Protein AF-A0A970QQW3-F1 (afdb_monomer)

Foldseek 3Di:
DLVVLCVVCVVLLVVLVVVCVVPVDPVSNVSNVVSVVVSVVVVVVQPADKDFQFQPVQLVVLLVVLCVVVVFDWDDDPFKIATVVVGWIWGWDAPNQRNMIGIHTPDDVNVVVSVVSVVVSVVDDTDGRCNNVVVVVVVVVVVVVVVVVVD

Mean predicted aligned error: 5.96 Å

Radius of gyration: 20.97 Å; Cα contacts (8 Å, |Δi|>4): 164; chains: 1; bounding box: 51×30×53 Å

Secondary structure (DSSP, 8-state):
-HHHHHHHHHHHHHHHHHHHHHS--HHHHHHHHHHHHHHHHHHHHT-SEEEESB-HHHHHHHHHHHHHHTT--EEEETTEEEETTTTEEEEEEEETTTTEEEEEESSSHHHHHHHHHHHHHHTS---B--HHHHHHHHHHHHHHHHHHHT-

Solvent-accessible surface area (backbone atoms only — not comparable to full-atom values): 8227 Å² total; per-residue (Å²): 107,61,66,55,54,47,63,71,45,44,63,60,37,50,54,25,49,52,47,24,72,78,50,84,45,67,74,34,50,50,54,29,51,48,54,53,50,48,52,54,50,48,48,63,71,61,57,58,51,74,47,74,36,33,29,49,69,54,44,51,54,50,52,52,51,49,41,54,75,71,66,47,51,69,48,82,54,100,44,33,42,35,34,64,65,71,78,36,46,33,40,44,47,75,42,51,76,64,3,36,39,38,43,29,57,77,53,74,75,31,46,58,58,48,50,50,56,52,55,57,53,67,75,49,94,66,53,69,34,61,60,38,62,52,55,50,50,54,52,50,52,51,53,50,51,52,56,58,73,73,109

Sequence (151 aa):
MTILFALCFLPQIITSVILFIEDPDFSHILLSLLFIGMIVWFTFMMKGYIIYGVDGKDFQSKLIETLQNNKYEFEESLSSIKIKNPEVEFSISMQSWIGTVQIRPKGMADKEILKEIMHDLKNQEIKTNILYPIVSLIGGIIIMISTISMF

Nearest PDB structures (foldseek):
  2jpi-assembly1_A  TM=4.958E-01  e=3.484E+00  Pseudomonas aeruginosa

pLDDT: mean 90.52, std 4.79, range [58.78, 96.31]

Structure (mmCIF, N/CA/C/O backbone):
data_AF-A0A970QQW3-F1
#
_entry.id   AF-A0A970QQW3-F1
#
loop_
_atom_site.group_PDB
_atom_site.id
_atom_site.type_symbol
_atom_site.label_atom_id
_atom_site.label_alt_id
_atom_site.label_comp_id
_atom_site.label_asym_id
_atom_site.label_entity_id
_atom_site.label_seq_id
_atom_site.pdbx_PDB_ins_code
_atom_site.Cartn_x
_atom_site.Cartn_y
_atom_site.Cartn_z
_atom_site.occupancy
_atom_site.B_iso_or_equiv
_atom_site.auth_seq_id
_atom_site.auth_comp_id
_atom_site.auth_asym_id
_atom_site.auth_atom_id
_atom_site.pdbx_PDB_model_num
ATOM 1 N N . MET A 1 1 ? -2.421 3.722 -9.194 1.00 76.56 1 MET A N 1
ATOM 2 C CA . MET A 1 1 ? -1.038 3.200 -9.112 1.00 76.56 1 MET A CA 1
ATOM 3 C C . MET A 1 1 ? -0.621 2.375 -10.322 1.00 76.56 1 MET A C 1
ATOM 5 O O . MET A 1 1 ? 0.443 2.660 -10.843 1.00 76.56 1 MET A O 1
ATOM 9 N N . THR A 1 2 ? -1.433 1.448 -10.848 1.00 83.19 2 THR A N 1
ATOM 10 C CA . THR A 1 2 ? -1.083 0.706 -12.083 1.00 83.19 2 THR A CA 1
ATOM 11 C C . THR A 1 2 ? -0.700 1.611 -13.259 1.00 83.19 2 THR A C 1
ATOM 13 O O . THR A 1 2 ? 0.300 1.352 -13.913 1.00 83.19 2 THR A O 1
ATOM 16 N N . ILE A 1 3 ? -1.438 2.705 -13.483 1.00 87.00 3 ILE A N 1
ATOM 17 C CA . ILE A 1 3 ? -1.127 3.679 -14.546 1.00 87.00 3 ILE A CA 1
ATOM 18 C C . ILE A 1 3 ? 0.265 4.298 -14.352 1.00 87.00 3 ILE A C 1
ATOM 20 O O . ILE A 1 3 ? 1.008 4.433 -15.314 1.00 87.00 3 ILE A O 1
ATOM 24 N N . LEU A 1 4 ? 0.643 4.627 -13.113 1.00 87.25 4 LEU A N 1
ATOM 25 C CA . LEU A 1 4 ? 1.958 5.193 -12.811 1.00 87.25 4 LEU A CA 1
ATOM 26 C C . LEU A 1 4 ? 3.074 4.190 -13.129 1.00 87.25 4 LEU A C 1
ATOM 28 O O . LEU A 1 4 ? 4.017 4.539 -13.825 1.00 87.25 4 LEU A O 1
ATOM 32 N N . PHE A 1 5 ? 2.939 2.935 -12.687 1.00 86.12 5 PHE A N 1
ATOM 33 C CA . PHE A 1 5 ? 3.912 1.887 -13.015 1.00 86.12 5 PHE A CA 1
ATOM 34 C C . PHE A 1 5 ? 4.008 1.636 -14.519 1.00 86.12 5 PHE A C 1
ATOM 36 O O . PHE A 1 5 ? 5.109 1.487 -15.042 1.00 86.12 5 PHE A O 1
ATOM 43 N N . ALA A 1 6 ? 2.870 1.637 -15.218 1.00 87.94 6 ALA A N 1
ATOM 44 C CA . ALA A 1 6 ? 2.852 1.523 -16.668 1.00 87.94 6 ALA A CA 1
ATOM 45 C C . ALA A 1 6 ? 3.631 2.675 -17.314 1.00 87.94 6 ALA A C 1
ATOM 47 O O . ALA A 1 6 ? 4.487 2.408 -18.143 1.00 87.94 6 ALA A O 1
ATOM 48 N N . LEU A 1 7 ? 3.417 3.924 -16.884 1.00 91.31 7 LEU A N 1
ATOM 49 C CA . LEU A 1 7 ? 4.162 5.086 -17.382 1.00 91.31 7 LEU A CA 1
ATOM 50 C C . LEU A 1 7 ? 5.666 5.005 -17.084 1.00 91.31 7 LEU A C 1
ATOM 52 O O . LEU A 1 7 ? 6.463 5.372 -17.940 1.00 91.31 7 LEU A O 1
ATOM 56 N N . CYS A 1 8 ? 6.064 4.502 -15.913 1.00 88.56 8 CYS A N 1
ATOM 57 C CA . CYS A 1 8 ? 7.477 4.337 -15.564 1.00 88.56 8 CYS A CA 1
ATOM 58 C C . CYS A 1 8 ? 8.179 3.270 -16.415 1.00 88.56 8 CYS A C 1
ATOM 60 O O . CYS A 1 8 ? 9.345 3.438 -16.760 1.00 88.56 8 CYS A O 1
ATOM 62 N N . PHE A 1 9 ? 7.496 2.172 -16.746 1.00 90.38 9 PHE A N 1
ATOM 63 C CA . PHE A 1 9 ? 8.095 1.060 -17.493 1.00 90.38 9 PHE A CA 1
ATOM 64 C C . PHE A 1 9 ? 7.876 1.140 -19.007 1.00 90.38 9 PHE A C 1
ATOM 66 O O . PHE A 1 9 ? 8.580 0.461 -19.753 1.00 90.38 9 PHE A O 1
ATOM 73 N N . LEU A 1 10 ? 6.957 1.990 -19.479 1.00 91.94 10 LEU A N 1
ATOM 74 C CA . LEU A 1 10 ? 6.665 2.169 -20.902 1.00 91.94 10 LEU A CA 1
ATOM 75 C C . LEU A 1 10 ? 7.915 2.492 -21.738 1.00 91.94 10 LEU A C 1
ATOM 77 O O . LEU A 1 10 ? 8.093 1.829 -22.758 1.00 91.94 10 LEU A O 1
ATOM 81 N N . PRO A 1 11 ? 8.798 3.439 -21.344 1.00 91.75 11 PRO A N 1
ATOM 82 C CA . PRO A 1 11 ? 9.977 3.763 -22.145 1.00 91.75 11 PRO A CA 1
ATOM 83 C C . PRO A 1 11 ? 10.877 2.544 -22.335 1.00 91.75 11 PRO A C 1
ATOM 85 O O . PRO A 1 11 ? 11.326 2.278 -23.441 1.00 91.75 11 PRO A O 1
ATOM 88 N N . GLN A 1 12 ? 11.064 1.753 -21.278 1.00 90.25 12 GLN A N 1
ATOM 89 C CA . GLN A 1 12 ? 11.901 0.560 -21.321 1.00 90.25 12 GLN A CA 1
ATOM 90 C C . GLN A 1 12 ? 11.303 -0.523 -22.226 1.00 90.25 12 GLN A C 1
ATOM 92 O O . GLN A 1 12 ? 12.025 -1.134 -23.009 1.00 90.25 12 GLN A O 1
ATOM 97 N N . ILE A 1 13 ? 9.982 -0.723 -22.165 1.00 93.56 13 ILE A N 1
ATOM 98 C CA . ILE A 1 13 ? 9.264 -1.655 -23.046 1.00 93.56 13 ILE A CA 1
ATOM 99 C C . ILE A 1 13 ? 9.393 -1.211 -24.509 1.00 93.56 13 ILE A C 1
ATOM 101 O O . ILE A 1 13 ? 9.683 -2.039 -25.370 1.00 93.56 13 ILE A O 1
ATOM 105 N N . ILE A 1 14 ? 9.205 0.082 -24.793 1.00 94.00 14 ILE A N 1
ATOM 106 C CA . ILE A 1 14 ? 9.303 0.635 -26.151 1.00 94.00 14 ILE A CA 1
ATOM 107 C C . ILE A 1 14 ? 10.722 0.471 -26.694 1.00 94.00 14 ILE A C 1
ATOM 109 O O . ILE A 1 14 ? 10.884 -0.090 -27.773 1.00 94.00 14 ILE A O 1
ATOM 113 N N . THR A 1 15 ? 11.743 0.895 -25.945 1.00 93.19 15 THR A N 1
ATOM 114 C CA . THR A 1 15 ? 13.151 0.771 -26.354 1.00 93.19 15 THR A CA 1
ATOM 115 C C . THR A 1 15 ? 13.507 -0.674 -26.674 1.00 93.19 15 THR A C 1
ATOM 117 O O . THR A 1 15 ? 14.116 -0.959 -27.698 1.00 93.19 15 THR A O 1
ATOM 120 N N . SER A 1 16 ? 13.077 -1.605 -25.829 1.00 92.12 16 SER A N 1
ATOM 121 C CA . SER A 1 16 ? 13.380 -3.023 -25.992 1.00 92.12 16 SER A CA 1
ATOM 122 C C . SER A 1 16 ? 12.663 -3.648 -27.201 1.00 92.12 16 SER A C 1
ATOM 124 O O . SER A 1 16 ? 13.214 -4.529 -27.855 1.00 92.12 16 SER A O 1
ATOM 126 N N . VAL A 1 17 ? 11.468 -3.157 -27.559 1.00 92.81 17 VAL A N 1
ATOM 127 C CA . VAL A 1 17 ? 10.778 -3.537 -28.807 1.00 92.81 17 VAL A CA 1
ATOM 128 C C . VAL A 1 17 ? 11.459 -2.934 -30.037 1.00 92.81 17 VAL A C 1
ATOM 130 O O . VAL A 1 17 ? 11.587 -3.628 -31.040 1.00 92.81 17 VAL A O 1
ATOM 133 N N . ILE A 1 18 ? 11.912 -1.677 -29.975 1.00 94.31 18 ILE A N 1
ATOM 134 C CA . ILE A 1 18 ? 12.657 -1.040 -31.074 1.00 94.31 18 ILE A CA 1
ATOM 135 C C . ILE A 1 18 ? 13.937 -1.828 -31.363 1.00 94.31 18 ILE A C 1
ATOM 137 O O . ILE A 1 18 ? 14.166 -2.197 -32.511 1.00 94.31 18 ILE A O 1
ATOM 141 N N . LEU A 1 19 ? 14.704 -2.169 -30.322 1.00 93.06 19 LEU A N 1
ATOM 142 C CA . LEU A 1 19 ? 15.923 -2.971 -30.456 1.00 93.06 19 LEU A CA 1
ATOM 143 C C . LEU A 1 19 ? 15.650 -4.332 -31.102 1.00 93.06 19 LEU A C 1
ATOM 145 O O . LEU A 1 19 ? 16.400 -4.740 -31.973 1.00 93.06 19 LEU A O 1
ATOM 149 N N . PHE A 1 20 ? 14.548 -4.997 -30.745 1.00 92.62 20 PHE A N 1
ATOM 150 C CA . PHE A 1 20 ? 14.154 -6.258 -31.379 1.00 92.62 20 PHE A CA 1
ATOM 151 C C . PHE A 1 20 ? 13.793 -6.112 -32.870 1.00 92.62 20 PHE A C 1
ATOM 153 O O . PHE A 1 20 ? 13.985 -7.043 -33.647 1.00 92.62 20 PHE A O 1
ATOM 160 N N . ILE A 1 21 ? 13.232 -4.970 -33.283 1.00 92.94 21 ILE A N 1
ATOM 161 C CA . ILE A 1 21 ? 12.920 -4.704 -34.697 1.00 92.94 21 ILE A CA 1
ATOM 162 C C . ILE A 1 21 ? 14.206 -4.459 -35.496 1.00 92.94 21 ILE A C 1
ATOM 164 O O . ILE A 1 21 ? 14.297 -4.890 -36.645 1.00 92.94 21 ILE A O 1
ATOM 168 N N . GLU A 1 22 ? 15.172 -3.755 -34.904 1.00 92.94 22 GLU A N 1
ATOM 169 C CA . GLU A 1 22 ? 16.463 -3.446 -35.528 1.00 92.94 22 GLU A CA 1
ATOM 170 C C . GLU A 1 22 ? 17.387 -4.670 -35.589 1.00 92.94 22 GLU A C 1
ATOM 172 O O . GLU A 1 22 ? 18.005 -4.916 -36.625 1.00 92.94 22 GLU A O 1
ATOM 177 N N . ASP A 1 23 ? 17.440 -5.449 -34.509 1.00 91.50 23 ASP A N 1
ATOM 178 C CA . ASP A 1 23 ? 18.201 -6.689 -34.390 1.00 91.50 23 ASP A CA 1
ATOM 179 C C . ASP A 1 23 ? 17.345 -7.763 -33.690 1.00 91.50 23 ASP A C 1
ATOM 181 O O . ASP A 1 23 ? 17.139 -7.706 -32.471 1.00 91.50 23 ASP A O 1
ATOM 185 N N . PRO A 1 24 ? 16.782 -8.732 -34.436 1.00 86.25 24 PRO A N 1
ATOM 186 C CA . PRO A 1 24 ? 15.830 -9.703 -33.906 1.00 86.25 24 PRO A CA 1
ATOM 187 C C . PRO A 1 24 ? 16.503 -10.792 -33.053 1.00 86.25 24 PRO A C 1
ATOM 189 O O . PRO A 1 24 ? 16.517 -11.973 -33.407 1.00 86.25 24 PRO A O 1
ATOM 192 N N . ASP A 1 25 ? 16.996 -10.399 -31.879 1.00 90.38 25 ASP A N 1
ATOM 193 C CA . ASP A 1 25 ? 17.423 -11.275 -30.790 1.00 90.38 25 ASP A CA 1
ATOM 194 C C . ASP A 1 25 ? 16.309 -11.408 -29.735 1.00 90.38 25 ASP A C 1
ATOM 196 O O . ASP A 1 25 ? 15.748 -10.436 -29.218 1.00 90.38 25 ASP A O 1
ATOM 200 N N . PHE A 1 26 ? 16.005 -12.650 -29.362 1.00 90.12 26 PHE A N 1
ATOM 201 C CA . PHE A 1 26 ? 15.035 -12.973 -28.321 1.00 90.12 26 PHE A CA 1
ATOM 202 C C . PHE A 1 26 ? 15.387 -12.356 -26.957 1.00 90.12 26 PHE A C 1
ATOM 204 O O . PHE A 1 26 ? 14.490 -12.084 -26.153 1.00 90.12 26 PHE A O 1
ATOM 211 N N . SER A 1 27 ? 16.669 -12.096 -26.688 1.00 88.75 27 SER A N 1
ATOM 212 C CA . SER A 1 27 ? 17.097 -11.425 -25.457 1.00 88.75 27 SER A CA 1
ATOM 213 C C . SER A 1 27 ? 16.433 -10.046 -25.282 1.00 88.75 27 SER A C 1
ATOM 215 O O . SER A 1 27 ? 16.048 -9.684 -24.165 1.00 88.75 27 SER A O 1
ATOM 217 N N . HIS A 1 28 ? 16.187 -9.325 -26.383 1.00 86.62 28 HIS A N 1
ATOM 218 C CA . HIS A 1 28 ? 15.535 -8.015 -26.383 1.00 86.62 28 HIS A CA 1
ATOM 219 C C . HIS A 1 28 ? 14.028 -8.103 -26.113 1.00 86.62 28 HIS A C 1
ATOM 221 O O . HIS A 1 28 ? 13.488 -7.292 -25.363 1.00 86.62 28 HIS A O 1
ATOM 227 N N . ILE A 1 29 ? 13.311 -9.101 -26.637 1.00 90.12 29 ILE A N 1
ATOM 228 C CA . ILE A 1 29 ? 11.866 -9.214 -26.362 1.00 90.12 29 ILE A CA 1
ATOM 229 C C . ILE A 1 29 ? 11.579 -9.778 -24.962 1.00 90.12 29 ILE A C 1
ATOM 231 O O . ILE A 1 29 ? 10.569 -9.428 -24.343 1.00 90.12 29 ILE A O 1
ATOM 235 N N . LEU A 1 30 ? 12.486 -10.604 -24.425 1.00 92.88 30 LEU A N 1
ATOM 236 C CA . LEU A 1 30 ? 12.375 -11.177 -23.082 1.00 92.88 30 LEU A CA 1
ATOM 237 C C . LEU A 1 30 ? 12.268 -10.089 -22.005 1.00 92.88 30 LEU A C 1
ATOM 239 O O . LEU A 1 30 ? 11.469 -10.211 -21.075 1.00 92.88 30 LEU A O 1
ATOM 243 N N . LEU A 1 31 ? 13.034 -9.007 -22.152 1.00 88.81 31 LEU A N 1
ATOM 244 C CA . LEU A 1 31 ? 13.020 -7.884 -21.221 1.00 88.81 31 LEU A CA 1
ATOM 245 C C . LEU A 1 31 ? 11.664 -7.153 -21.226 1.00 88.81 31 LEU A C 1
ATOM 247 O O . LEU A 1 31 ? 11.116 -6.867 -20.160 1.00 88.81 31 LEU A O 1
ATOM 251 N N . SER A 1 32 ? 11.070 -6.919 -22.402 1.00 91.31 32 SER A N 1
ATOM 252 C CA . SER A 1 32 ? 9.714 -6.357 -22.507 1.00 91.31 32 SER A CA 1
ATOM 253 C C . SER A 1 32 ? 8.670 -7.251 -21.846 1.00 91.31 32 SER A C 1
ATOM 255 O O . SER A 1 32 ? 7.820 -6.760 -21.100 1.00 91.31 32 SER A O 1
ATOM 257 N N . LEU A 1 33 ? 8.744 -8.566 -22.079 1.00 92.50 33 LEU A N 1
ATOM 258 C CA . LEU A 1 33 ? 7.838 -9.536 -21.460 1.00 92.50 33 LEU A CA 1
ATOM 259 C C . LEU A 1 33 ? 7.961 -9.531 -19.933 1.00 92.50 33 LEU A C 1
ATOM 261 O O . LEU A 1 33 ? 6.940 -9.573 -19.243 1.00 92.50 33 LEU A O 1
ATOM 265 N N . LEU A 1 34 ? 9.182 -9.413 -19.402 1.00 93.56 34 LEU A N 1
ATOM 266 C CA . LEU A 1 34 ? 9.421 -9.286 -17.967 1.00 93.56 34 LEU A CA 1
ATOM 267 C C . LEU A 1 34 ? 8.725 -8.045 -17.395 1.00 93.56 34 LEU A C 1
ATOM 269 O O . LEU A 1 34 ? 7.976 -8.166 -16.426 1.00 93.56 34 LEU A O 1
ATOM 273 N N . PHE A 1 35 ? 8.912 -6.868 -18.000 1.00 91.56 35 PHE A N 1
ATOM 274 C CA . PHE A 1 35 ? 8.284 -5.633 -17.514 1.00 91.56 35 PHE A CA 1
ATOM 275 C C . PHE A 1 35 ? 6.757 -5.673 -17.597 1.00 91.56 35 PHE A C 1
ATOM 277 O O . PHE A 1 35 ? 6.082 -5.251 -16.656 1.00 91.56 35 PHE A O 1
ATOM 284 N N . ILE A 1 36 ? 6.195 -6.235 -18.670 1.00 92.50 36 ILE A N 1
ATOM 285 C CA . ILE A 1 36 ? 4.747 -6.461 -18.780 1.00 92.50 36 ILE A CA 1
ATOM 286 C C . ILE A 1 36 ? 4.272 -7.386 -17.651 1.00 92.50 36 ILE A C 1
ATOM 288 O O . ILE A 1 36 ? 3.303 -7.070 -16.957 1.00 92.50 36 ILE A O 1
ATOM 292 N N . GLY A 1 37 ? 4.988 -8.488 -17.412 1.00 93.62 37 GLY A N 1
ATOM 293 C CA . GLY A 1 37 ? 4.722 -9.404 -16.305 1.00 93.62 37 GLY A CA 1
ATOM 294 C C . GLY A 1 37 ? 4.752 -8.705 -14.944 1.00 93.62 37 GLY A C 1
ATOM 295 O O . GLY A 1 37 ? 3.849 -8.904 -14.131 1.00 93.62 37 GLY A O 1
ATOM 296 N N . MET A 1 38 ? 5.724 -7.817 -14.715 1.00 92.56 38 MET A N 1
ATOM 297 C CA . MET A 1 38 ? 5.812 -7.013 -13.493 1.00 92.56 38 MET A CA 1
ATOM 298 C C . MET A 1 38 ? 4.619 -6.063 -13.332 1.00 92.56 38 MET A C 1
ATOM 300 O O . MET A 1 38 ? 4.069 -5.978 -12.236 1.00 92.56 38 MET A O 1
ATOM 304 N N . ILE A 1 39 ? 4.162 -5.383 -14.393 1.00 91.94 39 ILE A N 1
ATOM 305 C CA . ILE A 1 39 ? 2.971 -4.508 -14.336 1.00 91.94 39 ILE A CA 1
ATOM 306 C C . ILE A 1 39 ? 1.731 -5.308 -13.925 1.00 91.94 39 ILE A C 1
ATOM 308 O O . ILE A 1 39 ? 0.953 -4.875 -13.064 1.00 91.94 39 ILE A O 1
ATOM 312 N N . VAL A 1 40 ? 1.547 -6.484 -14.526 1.00 92.50 40 VAL A N 1
ATOM 313 C CA . VAL A 1 40 ? 0.440 -7.388 -14.201 1.00 92.50 40 VAL A CA 1
ATOM 314 C C . VAL A 1 40 ? 0.541 -7.832 -12.742 1.00 92.50 40 VAL A C 1
ATOM 316 O O . VAL A 1 40 ? -0.416 -7.671 -11.982 1.00 92.50 40 VAL A O 1
ATOM 319 N N . TRP A 1 41 ? 1.714 -8.304 -12.320 1.00 92.31 41 TRP A N 1
ATOM 320 C CA . TRP A 1 41 ? 1.979 -8.723 -10.946 1.00 92.31 41 TRP A CA 1
ATOM 321 C C . TRP A 1 41 ? 1.686 -7.613 -9.929 1.00 92.31 41 TRP A C 1
ATOM 323 O O . TRP A 1 41 ? 0.944 -7.828 -8.968 1.00 92.31 41 TRP A O 1
ATOM 333 N N . PHE A 1 42 ? 2.184 -6.395 -10.164 1.00 89.69 42 PHE A N 1
ATOM 334 C CA . PHE A 1 42 ? 1.910 -5.248 -9.301 1.00 89.69 42 PHE A CA 1
ATOM 335 C C . PHE A 1 42 ? 0.426 -4.901 -9.255 1.00 89.69 42 PHE A C 1
ATOM 337 O O . PHE A 1 42 ? -0.089 -4.570 -8.193 1.00 89.69 42 PHE A O 1
ATOM 344 N N . THR A 1 43 ? -0.294 -5.026 -10.367 1.00 89.44 43 THR A N 1
ATOM 345 C CA . THR A 1 43 ? -1.743 -4.789 -10.388 1.00 89.44 43 THR A CA 1
ATOM 346 C C . THR A 1 43 ? -2.485 -5.759 -9.471 1.00 89.44 43 THR A C 1
ATOM 348 O O . THR A 1 43 ? -3.410 -5.352 -8.769 1.00 89.44 43 THR A O 1
ATOM 351 N N . PHE A 1 44 ? -2.063 -7.024 -9.415 1.00 88.50 44 PHE A N 1
ATOM 352 C CA . PHE A 1 44 ? -2.618 -7.993 -8.470 1.00 88.50 44 PHE A CA 1
ATOM 353 C C . PHE A 1 44 ? -2.210 -7.701 -7.023 1.00 88.50 44 PHE A C 1
ATOM 355 O O . PHE A 1 44 ? -3.072 -7.694 -6.143 1.00 88.50 44 PHE A O 1
ATOM 362 N N . MET A 1 45 ? -0.936 -7.389 -6.778 1.00 85.69 45 MET A N 1
ATOM 363 C CA . MET A 1 45 ? -0.423 -7.034 -5.449 1.00 85.69 45 MET A CA 1
ATOM 364 C C . MET A 1 45 ? -1.064 -5.761 -4.882 1.00 85.69 45 MET A C 1
ATOM 366 O O . MET A 1 45 ? -1.228 -5.623 -3.674 1.00 85.69 45 MET A O 1
ATOM 370 N N . MET A 1 46 ? -1.472 -4.821 -5.727 1.00 85.25 46 MET A N 1
ATOM 371 C CA . MET A 1 46 ? -2.053 -3.551 -5.288 1.00 85.25 46 MET A CA 1
ATOM 372 C C . MET A 1 46 ? -3.578 -3.607 -5.120 1.00 85.25 46 MET A C 1
ATOM 374 O O . MET A 1 46 ? -4.193 -2.583 -4.834 1.00 85.25 46 MET A O 1
ATOM 378 N N . LYS A 1 47 ? -4.212 -4.780 -5.270 1.00 87.00 47 LYS A N 1
ATOM 379 C CA . LYS A 1 47 ? -5.651 -4.936 -5.001 1.00 87.00 47 LYS A CA 1
ATOM 380 C C . LYS A 1 47 ? -5.980 -4.604 -3.540 1.00 87.00 47 LYS A C 1
ATOM 382 O O . LYS A 1 47 ? -5.198 -4.908 -2.640 1.00 87.00 47 LYS A O 1
ATOM 387 N N . GLY A 1 48 ? -7.166 -4.039 -3.317 1.00 88.38 48 GLY A N 1
ATOM 388 C CA . GLY A 1 48 ? -7.642 -3.597 -2.002 1.00 88.38 48 GLY A CA 1
ATOM 389 C C . GLY A 1 48 ? -7.467 -2.095 -1.779 1.00 88.38 48 GLY A C 1
ATOM 390 O O . GLY A 1 48 ? -7.194 -1.346 -2.717 1.00 88.38 48 GLY A O 1
ATOM 391 N N . TYR A 1 49 ? -7.646 -1.666 -0.534 1.00 91.88 49 TYR A N 1
ATOM 392 C CA . TYR A 1 49 ? -7.411 -0.291 -0.108 1.00 91.88 49 TYR A CA 1
ATOM 393 C C . TYR A 1 49 ? -5.972 -0.148 0.357 1.00 9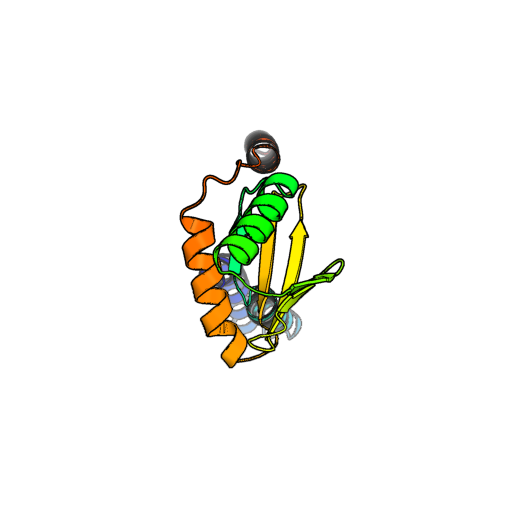1.88 49 TYR A C 1
ATOM 395 O O . TYR A 1 49 ? -5.489 -0.967 1.135 1.00 91.88 49 TYR A O 1
ATOM 403 N N . ILE A 1 50 ? -5.296 0.888 -0.130 1.00 92.12 50 ILE A N 1
ATOM 404 C CA . ILE A 1 50 ? -3.941 1.235 0.286 1.00 92.12 50 ILE A CA 1
ATOM 405 C C . ILE A 1 50 ? -3.979 2.657 0.814 1.00 92.12 50 ILE A C 1
ATOM 407 O O . ILE A 1 50 ? -4.470 3.563 0.141 1.00 92.12 50 ILE A O 1
ATOM 411 N N . ILE A 1 51 ? -3.472 2.823 2.025 1.00 91.94 51 ILE A N 1
ATOM 412 C CA . ILE A 1 51 ? -3.465 4.075 2.765 1.00 91.94 51 ILE A CA 1
ATOM 413 C C . ILE A 1 51 ? -2.003 4.410 3.026 1.00 91.94 51 ILE A C 1
ATOM 415 O O . ILE A 1 51 ? -1.245 3.560 3.495 1.00 91.94 51 ILE A O 1
ATOM 419 N N . TYR A 1 52 ? -1.607 5.629 2.682 1.00 91.19 52 TYR A N 1
ATOM 420 C CA . TYR A 1 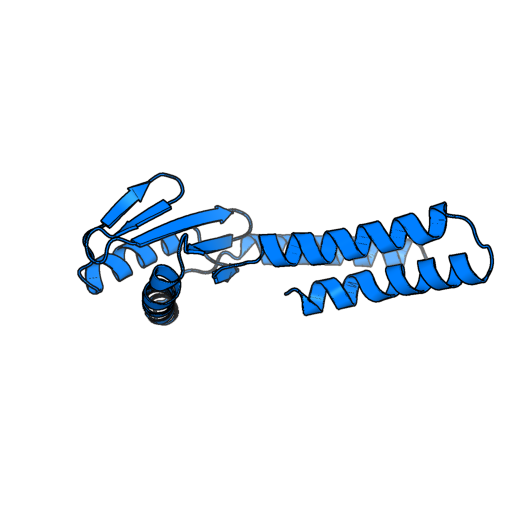52 ? -0.220 6.078 2.732 1.00 91.19 52 TYR A CA 1
ATOM 421 C C . TYR A 1 52 ? -0.024 7.141 3.804 1.00 91.19 52 TYR A C 1
ATOM 423 O O . TYR A 1 52 ? -0.930 7.922 4.087 1.00 91.19 52 TYR A O 1
ATOM 431 N N . GLY A 1 53 ? 1.192 7.201 4.341 1.00 91.38 53 GLY A N 1
ATOM 432 C CA . GLY A 1 53 ? 1.606 8.206 5.308 1.00 91.38 53 GLY A CA 1
ATOM 433 C C . GLY A 1 53 ? 0.932 8.078 6.668 1.00 91.38 53 GLY A C 1
ATOM 434 O O . GLY A 1 53 ? 0.884 9.068 7.379 1.00 91.38 53 GLY A O 1
ATOM 435 N N . VAL A 1 54 ? 0.415 6.912 7.054 1.00 93.50 54 VAL A N 1
ATOM 436 C CA . VAL A 1 54 ? -0.237 6.729 8.361 1.00 93.50 54 VAL A CA 1
ATOM 437 C C . VAL A 1 54 ? 0.755 6.270 9.425 1.00 93.50 54 VAL A C 1
ATOM 439 O O . VAL A 1 54 ? 1.637 5.449 9.162 1.00 93.50 54 VAL A O 1
ATOM 442 N N . ASP A 1 55 ? 0.615 6.783 10.645 1.00 94.25 55 ASP A N 1
ATOM 443 C CA . ASP A 1 55 ? 1.223 6.170 11.822 1.00 94.25 55 ASP A CA 1
ATOM 444 C C . ASP A 1 55 ? 0.520 4.838 12.098 1.00 94.25 55 ASP A C 1
ATOM 446 O O . ASP A 1 55 ? -0.699 4.785 12.245 1.00 94.25 55 ASP A O 1
ATOM 450 N N . GLY A 1 56 ? 1.281 3.745 12.136 1.00 90.50 56 GLY A N 1
ATOM 451 C CA . GLY A 1 56 ? 0.685 2.414 12.215 1.00 90.50 56 GLY A CA 1
ATOM 452 C C . GLY A 1 56 ? -0.074 2.147 13.519 1.00 90.50 56 GLY A C 1
ATOM 453 O O . GLY A 1 56 ? -1.099 1.471 13.501 1.00 90.50 56 GLY A O 1
ATOM 454 N N . LYS A 1 57 ? 0.397 2.687 14.650 1.00 91.38 57 LYS A N 1
ATOM 455 C CA . LYS A 1 57 ? -0.267 2.473 15.946 1.00 91.38 57 LYS A CA 1
ATOM 456 C C . LYS A 1 57 ? -1.559 3.270 16.023 1.00 91.38 57 LYS A C 1
ATOM 458 O O . LYS A 1 57 ? -2.581 2.740 16.451 1.00 91.38 57 LYS A O 1
ATOM 463 N N . ASP A 1 58 ? -1.502 4.524 15.586 1.00 94.25 58 ASP A N 1
ATOM 464 C CA . ASP A 1 58 ? -2.677 5.388 15.546 1.00 94.25 58 ASP A CA 1
ATOM 465 C C . ASP A 1 58 ? -3.731 4.840 14.575 1.00 94.25 58 ASP A C 1
ATOM 467 O O . ASP A 1 58 ? -4.893 4.686 14.942 1.00 94.25 58 ASP A O 1
ATOM 471 N N . PHE A 1 59 ? -3.305 4.407 13.383 1.00 93.75 59 PHE A N 1
ATOM 472 C CA . PHE A 1 59 ? -4.176 3.753 12.410 1.00 93.75 59 PHE A CA 1
ATOM 473 C C . PHE A 1 59 ? -4.899 2.535 12.997 1.00 93.75 59 PHE A C 1
ATOM 475 O O . PHE A 1 59 ? -6.112 2.408 12.842 1.00 93.75 59 PHE A O 1
ATOM 482 N N . GLN A 1 60 ? -4.174 1.639 13.675 1.00 92.25 60 GLN A N 1
ATOM 483 C CA . GLN A 1 60 ? -4.768 0.444 14.277 1.00 92.25 60 GLN A CA 1
ATOM 484 C C . GLN A 1 60 ? -5.819 0.817 15.331 1.00 92.25 60 GLN A C 1
ATOM 486 O O . GLN A 1 60 ? -6.919 0.269 15.319 1.00 92.25 60 GLN A O 1
ATOM 491 N N . SER A 1 61 ? -5.515 1.794 16.191 1.00 93.69 61 SER A N 1
ATOM 492 C CA . SER A 1 61 ? -6.464 2.290 17.193 1.00 93.69 61 SER A CA 1
ATOM 493 C C . SER A 1 61 ? -7.728 2.862 16.547 1.00 93.69 61 SER A C 1
ATOM 495 O O . SER A 1 61 ? -8.834 2.562 16.990 1.00 93.69 61 SER A O 1
ATOM 497 N N . LYS A 1 62 ? -7.575 3.649 15.478 1.00 95.00 62 LYS A N 1
ATOM 498 C CA . LYS A 1 62 ? -8.681 4.281 14.746 1.00 95.00 62 LYS A CA 1
ATOM 499 C C . LYS A 1 62 ? -9.533 3.275 13.976 1.00 95.00 62 LYS A C 1
ATOM 501 O O . LYS A 1 62 ? -10.758 3.383 13.940 1.00 95.00 62 LYS A O 1
ATOM 506 N N . LEU A 1 63 ? -8.917 2.236 13.418 1.00 94.00 63 LEU A N 1
ATOM 507 C CA . LEU A 1 63 ? -9.639 1.123 12.805 1.00 94.00 63 LEU A CA 1
ATOM 508 C C . LEU A 1 63 ? -10.491 0.377 13.838 1.00 94.00 63 LEU A C 1
ATOM 510 O O . LEU A 1 63 ? -11.668 0.138 13.584 1.00 94.00 63 LEU A O 1
ATOM 514 N N . ILE A 1 64 ? -9.929 0.061 15.006 1.00 93.44 64 ILE A N 1
ATOM 515 C CA . ILE A 1 64 ? -10.665 -0.592 16.096 1.00 93.44 64 ILE A CA 1
ATOM 516 C C . ILE A 1 64 ? -11.832 0.286 16.566 1.00 93.44 64 ILE A C 1
ATOM 518 O O . ILE A 1 64 ? -12.956 -0.201 16.672 1.00 93.44 64 ILE A O 1
ATOM 522 N N . GLU A 1 65 ? -11.589 1.581 16.780 1.00 94.25 65 GLU A N 1
ATOM 523 C CA . GLU A 1 65 ? -12.621 2.556 17.154 1.00 94.25 65 GLU A CA 1
ATOM 524 C C . GLU A 1 65 ? -13.755 2.597 16.114 1.00 94.25 65 GLU A C 1
ATOM 526 O O . GLU A 1 65 ? -14.930 2.559 16.467 1.00 94.25 65 GLU A O 1
ATOM 531 N N . THR A 1 66 ? -13.416 2.582 14.821 1.00 94.62 66 THR A N 1
ATOM 532 C CA . THR A 1 66 ? -14.398 2.537 13.723 1.00 94.62 66 THR A CA 1
ATOM 533 C C . THR A 1 66 ? -15.267 1.283 13.786 1.00 94.62 66 THR A C 1
ATOM 535 O O . THR A 1 66 ? -16.491 1.366 13.690 1.00 94.62 66 THR A O 1
ATOM 538 N N . LEU A 1 67 ? -14.650 0.114 13.975 1.00 93.44 67 LEU A N 1
ATOM 539 C CA . LEU A 1 67 ? -15.374 -1.154 14.057 1.00 93.44 67 LEU A CA 1
ATOM 540 C C . LEU A 1 67 ? -16.323 -1.186 15.262 1.00 93.44 67 LEU A C 1
ATOM 542 O O . LEU A 1 67 ? -17.462 -1.638 15.140 1.00 93.44 67 LEU A O 1
ATOM 546 N N . GLN A 1 68 ? -15.874 -0.660 16.403 1.00 93.25 68 GLN A N 1
ATOM 547 C CA . GLN A 1 68 ? -16.677 -0.551 17.621 1.00 93.25 68 GLN A CA 1
ATOM 548 C C . GLN A 1 68 ? -17.840 0.437 17.464 1.00 93.25 68 GLN A C 1
ATOM 550 O O . GLN A 1 68 ? -18.964 0.118 17.856 1.00 93.25 68 GLN A O 1
ATOM 555 N N . ASN A 1 69 ? -17.606 1.602 16.853 1.00 93.00 69 ASN A N 1
ATOM 556 C CA . ASN A 1 69 ? -18.639 2.613 16.601 1.00 93.00 69 ASN A CA 1
ATOM 557 C C . ASN A 1 69 ? -19.748 2.086 15.683 1.00 93.00 69 ASN A C 1
ATOM 559 O O . ASN A 1 69 ? -20.929 2.349 15.920 1.00 93.00 69 ASN A O 1
ATOM 563 N N . ASN A 1 70 ? -19.376 1.260 14.704 1.00 91.06 70 ASN A N 1
ATOM 564 C CA . ASN A 1 70 ? -20.314 0.582 13.812 1.00 91.06 70 ASN A CA 1
ATOM 565 C C . ASN A 1 70 ? -20.938 -0.682 14.433 1.00 91.06 70 ASN A C 1
ATOM 567 O O . ASN A 1 70 ? -21.717 -1.372 13.779 1.00 91.06 70 ASN A O 1
ATOM 571 N N . LYS A 1 71 ? -20.652 -0.964 15.714 1.00 92.62 71 LYS A N 1
ATOM 572 C CA . LYS A 1 71 ? -21.189 -2.090 16.496 1.00 92.62 71 LYS A CA 1
ATOM 573 C C . LYS A 1 71 ? -20.904 -3.459 15.874 1.00 92.62 71 LYS A C 1
ATOM 575 O O . LYS A 1 71 ? -21.680 -4.396 16.061 1.00 92.62 71 LYS A O 1
ATOM 580 N N . TYR A 1 72 ? -19.793 -3.587 15.153 1.00 92.62 72 TYR A N 1
ATOM 581 C CA . TYR A 1 72 ? -19.363 -4.874 14.631 1.00 92.62 72 TYR A CA 1
ATOM 582 C C . TYR A 1 72 ? -18.824 -5.752 15.762 1.00 92.62 72 TYR A C 1
ATOM 584 O O . TYR A 1 72 ? -17.993 -5.325 16.562 1.00 92.62 72 TYR A O 1
ATOM 592 N N . GLU A 1 73 ? -19.253 -7.011 15.796 1.00 92.06 73 GLU A N 1
ATOM 593 C CA . GLU A 1 73 ? -18.574 -8.045 16.574 1.00 92.06 73 GLU A CA 1
ATOM 594 C C . GLU A 1 73 ? -17.416 -8.591 15.744 1.00 92.06 73 GLU A C 1
ATOM 596 O O . GLU A 1 73 ? -17.645 -9.172 14.680 1.00 92.06 73 GLU A O 1
ATOM 601 N N . PHE A 1 74 ? -16.178 -8.410 16.205 1.00 92.56 74 PHE A N 1
ATOM 602 C CA . PHE A 1 74 ? -14.995 -8.801 15.444 1.00 92.56 74 PHE A CA 1
ATOM 603 C C . PHE A 1 74 ? -13.947 -9.536 16.282 1.00 92.56 74 PHE A C 1
ATOM 605 O O . PHE A 1 74 ? -13.865 -9.388 17.499 1.00 92.56 74 PHE A O 1
ATOM 612 N N . GLU A 1 75 ? -13.137 -10.333 15.595 1.00 91.50 75 GLU A N 1
ATOM 613 C CA . GLU A 1 75 ? -11.935 -10.979 16.108 1.00 91.50 75 GLU A CA 1
ATOM 614 C C . GLU A 1 75 ? -10.725 -10.437 15.348 1.00 91.50 75 GLU A C 1
ATOM 616 O O . GLU A 1 75 ? -10.692 -10.436 14.113 1.00 91.50 75 GLU A O 1
ATOM 621 N N . GLU A 1 76 ? -9.734 -9.961 16.097 1.00 87.75 76 GLU A N 1
ATOM 622 C CA . GLU A 1 76 ? -8.464 -9.489 15.556 1.00 87.75 76 GLU A CA 1
ATOM 623 C C . GLU A 1 76 ? -7.440 -10.628 15.559 1.00 87.75 76 GLU A C 1
ATOM 625 O O . GLU A 1 76 ? -7.242 -11.320 16.560 1.00 87.75 76 GLU A O 1
ATOM 630 N N . SER A 1 77 ? -6.765 -10.809 14.429 1.00 87.00 77 SER A N 1
ATOM 6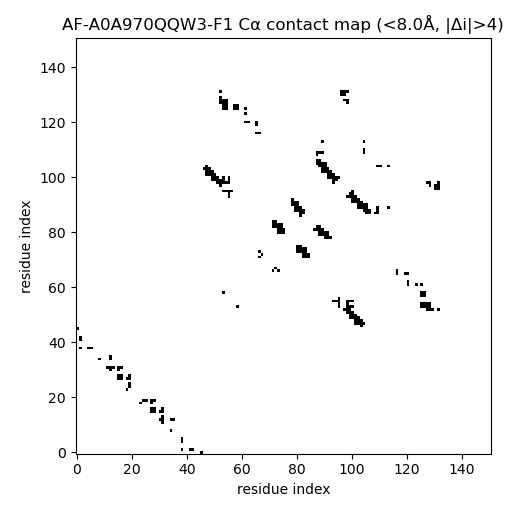31 C CA . SER A 1 77 ? -5.572 -11.637 14.303 1.00 87.00 77 SER A CA 1
ATOM 632 C C . SER A 1 77 ? -4.383 -10.769 13.880 1.00 87.00 77 SER A C 1
ATOM 634 O O . SER A 1 77 ? -4.545 -9.624 13.464 1.00 87.00 77 SER A O 1
ATOM 636 N N . LEU A 1 78 ? -3.167 -11.326 13.916 1.00 78.69 78 LEU A N 1
ATOM 637 C CA . LEU A 1 78 ? -1.936 -10.617 13.525 1.00 78.69 78 LEU A CA 1
ATOM 638 C C . LEU A 1 78 ? -1.986 -9.963 12.132 1.00 78.69 78 LEU A C 1
ATOM 640 O O . LEU A 1 78 ? -1.242 -9.022 11.877 1.00 78.69 78 LEU A O 1
ATOM 644 N N . SER A 1 79 ? -2.797 -10.489 11.211 1.00 85.50 79 SER A N 1
ATOM 645 C CA . SER A 1 79 ? -2.857 -10.004 9.823 1.00 85.50 79 SER A CA 1
ATOM 646 C C . SER A 1 79 ? -4.257 -10.054 9.214 1.00 85.50 79 SER A C 1
ATOM 648 O O . SER A 1 79 ? -4.415 -9.939 7.996 1.00 85.50 79 SER A O 1
ATOM 650 N N . SER A 1 80 ? -5.294 -10.231 10.032 1.00 90.50 80 SER A N 1
ATOM 651 C CA . SER A 1 80 ? -6.676 -10.202 9.567 1.00 90.50 80 SER A CA 1
ATOM 652 C C . SER A 1 80 ? -7.640 -9.728 10.643 1.00 90.50 80 SER A C 1
ATOM 654 O O . SER A 1 80 ? -7.377 -9.853 11.834 1.00 90.50 80 SER A O 1
ATOM 656 N N . ILE A 1 81 ? -8.773 -9.198 10.197 1.00 92.62 81 ILE A N 1
ATOM 657 C CA . ILE A 1 81 ? -9.932 -8.917 11.037 1.00 92.62 81 ILE A CA 1
ATOM 658 C C . ILE A 1 81 ? -11.092 -9.726 10.482 1.00 92.62 81 ILE A C 1
ATOM 660 O O . ILE A 1 81 ? -11.407 -9.620 9.293 1.00 92.62 81 ILE A O 1
ATOM 664 N N . LYS A 1 82 ? -11.720 -10.521 11.347 1.00 93.06 82 LYS A N 1
ATOM 665 C CA . LYS A 1 82 ? -12.944 -11.254 11.032 1.00 93.06 82 LYS A CA 1
ATOM 666 C C . LYS A 1 82 ? -14.114 -10.600 11.753 1.00 93.06 82 LYS A C 1
ATOM 668 O O . LYS A 1 82 ? -14.129 -10.574 12.976 1.00 93.06 82 LYS A O 1
ATOM 673 N N . ILE A 1 83 ? -15.094 -10.104 11.011 1.00 92.31 83 ILE A N 1
ATOM 674 C CA . ILE A 1 83 ? -16.386 -9.680 11.556 1.00 92.31 83 ILE A CA 1
ATOM 675 C C . ILE A 1 83 ? -17.290 -10.917 11.591 1.00 92.31 83 ILE A C 1
ATOM 677 O O . ILE A 1 83 ? -17.318 -11.696 10.641 1.00 92.31 83 ILE A O 1
ATOM 681 N N . LYS A 1 84 ? -17.985 -11.140 12.709 1.00 89.50 84 LYS A N 1
ATOM 682 C CA . LYS A 1 84 ? -18.870 -12.301 12.908 1.00 89.50 84 LYS A CA 1
ATOM 683 C C . LYS A 1 84 ? -20.235 -12.099 12.273 1.00 89.50 84 LYS A C 1
ATOM 685 O O . LYS A 1 84 ? -20.806 -13.041 11.734 1.00 89.50 84 LYS A O 1
ATOM 690 N N . ASN A 1 85 ? -20.757 -10.881 12.367 1.00 85.19 85 ASN A N 1
ATOM 691 C CA . ASN A 1 85 ? -22.055 -10.517 11.829 1.00 85.19 85 ASN A CA 1
ATOM 692 C C . ASN A 1 85 ? -21.977 -9.120 11.192 1.00 85.19 85 ASN A C 1
ATOM 694 O O . ASN A 1 85 ? -21.890 -8.135 11.929 1.00 85.19 85 ASN A O 1
ATOM 698 N N . PRO A 1 86 ? -21.982 -9.013 9.853 1.00 84.44 86 PRO A N 1
ATOM 699 C CA . PRO A 1 86 ? -21.976 -10.105 8.865 1.00 84.44 86 PRO A CA 1
ATOM 700 C C . PRO A 1 86 ? -20.667 -10.920 8.892 1.00 84.44 86 PRO A C 1
ATOM 702 O O . PRO A 1 86 ? -19.625 -10.377 9.247 1.00 84.44 86 PRO A O 1
ATOM 705 N N . GLU A 1 87 ? -20.703 -12.211 8.529 1.00 89.06 87 GLU A N 1
ATOM 706 C CA . GLU A 1 87 ? -19.500 -13.064 8.506 1.00 89.06 87 GLU A CA 1
ATOM 707 C C . GLU A 1 87 ? -18.584 -12.677 7.336 1.00 89.06 87 GLU A C 1
ATOM 709 O O . GLU A 1 87 ? -18.733 -13.174 6.220 1.00 89.06 87 GLU A O 1
ATOM 714 N N . VAL A 1 88 ? -17.642 -11.770 7.593 1.00 91.56 88 VAL A N 1
ATOM 715 C CA . VAL A 1 88 ? -16.694 -11.258 6.595 1.00 91.56 88 VAL A CA 1
ATOM 716 C C . VAL A 1 88 ? -15.284 -11.194 7.156 1.00 91.56 88 VAL A C 1
ATOM 718 O O . VAL A 1 88 ? -15.082 -10.986 8.351 1.00 91.56 88 VAL A O 1
ATOM 721 N N . GLU A 1 89 ? -14.284 -11.366 6.294 1.00 92.50 89 GLU A N 1
ATOM 722 C CA . GLU A 1 89 ? -12.885 -11.333 6.709 1.00 92.50 89 GLU A CA 1
ATOM 723 C C . GLU A 1 89 ? -12.041 -10.455 5.782 1.00 92.50 89 GLU A C 1
ATOM 725 O O . GLU A 1 89 ? -12.066 -10.572 4.553 1.00 92.50 89 GLU A O 1
ATOM 730 N N . PHE A 1 90 ? -11.216 -9.603 6.388 1.00 93.19 90 PHE A N 1
ATOM 731 C CA . PHE A 1 90 ? -10.274 -8.745 5.679 1.00 93.19 90 PHE A CA 1
ATOM 732 C C . PHE A 1 90 ? -8.853 -9.053 6.128 1.00 93.19 90 PHE A C 1
ATOM 734 O O . PHE A 1 90 ? -8.586 -9.170 7.320 1.00 93.19 90 PHE A O 1
ATOM 741 N N . SER A 1 91 ? -7.916 -9.145 5.185 1.00 92.88 91 SER A N 1
ATOM 742 C CA . SER A 1 91 ? -6.488 -9.189 5.506 1.00 92.88 91 SER A CA 1
ATOM 743 C C . SER A 1 91 ? -5.938 -7.776 5.658 1.00 92.88 91 SER A C 1
ATOM 745 O O . SER A 1 91 ? -6.210 -6.928 4.802 1.00 92.88 91 SER A O 1
ATOM 747 N N . ILE A 1 92 ? -5.111 -7.557 6.674 1.00 92.69 92 ILE A N 1
ATOM 748 C CA . ILE A 1 92 ? -4.452 -6.286 6.966 1.00 92.69 92 ILE A CA 1
ATOM 749 C C . ILE A 1 92 ? -2.944 -6.502 6.948 1.00 92.69 92 ILE A C 1
ATOM 751 O O . ILE A 1 92 ? -2.412 -7.374 7.629 1.00 92.69 92 ILE A O 1
ATOM 755 N N . SER A 1 93 ? -2.253 -5.688 6.159 1.00 91.62 93 SER A N 1
ATOM 756 C CA . SER A 1 93 ? -0.797 -5.650 6.092 1.00 91.62 93 SER A CA 1
ATOM 757 C C . SER A 1 93 ? -0.329 -4.235 6.378 1.00 91.62 93 SER A C 1
ATOM 759 O O . SER A 1 93 ? -0.655 -3.312 5.632 1.00 91.62 93 SER A O 1
ATOM 761 N N . MET A 1 94 ? 0.468 -4.068 7.430 1.00 90.31 94 MET A N 1
ATOM 762 C CA . MET A 1 94 ? 0.967 -2.769 7.862 1.00 90.31 94 MET A CA 1
ATOM 763 C C . MET A 1 94 ? 2.490 -2.708 7.770 1.00 90.31 94 MET A C 1
ATOM 765 O O . MET A 1 94 ? 3.205 -3.500 8.377 1.00 90.31 94 MET A O 1
ATOM 769 N N . GLN A 1 95 ? 2.989 -1.735 7.015 1.00 90.62 95 GLN A N 1
ATOM 770 C CA . GLN A 1 95 ? 4.405 -1.403 6.902 1.00 90.62 95 GLN A CA 1
ATOM 771 C C . GLN A 1 95 ? 4.654 -0.092 7.646 1.00 90.62 95 GLN A C 1
ATOM 773 O O . GLN A 1 95 ? 4.801 0.969 7.037 1.00 90.62 95 GLN A O 1
ATOM 778 N N . SER A 1 96 ? 4.672 -0.163 8.980 1.00 85.50 96 SER A N 1
ATOM 779 C CA . SER A 1 96 ? 4.670 1.017 9.857 1.00 85.50 96 SER A CA 1
ATOM 780 C C . SER A 1 96 ? 5.824 1.987 9.603 1.00 85.50 96 SER A C 1
ATOM 782 O O . SER A 1 96 ? 5.648 3.183 9.787 1.00 85.50 96 SER A O 1
ATOM 784 N N . TRP A 1 97 ? 6.986 1.503 9.152 1.00 83.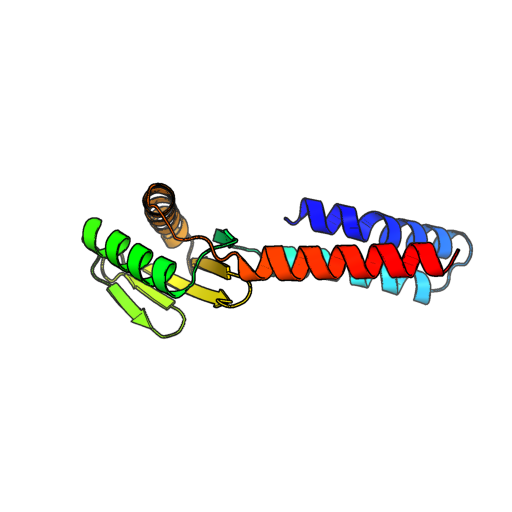75 97 TRP A N 1
ATOM 785 C CA . TRP A 1 97 ? 8.154 2.351 8.885 1.00 83.75 97 TRP A CA 1
ATOM 786 C C . TRP A 1 97 ? 7.984 3.235 7.636 1.00 83.75 97 TRP A C 1
ATOM 788 O O . TRP A 1 97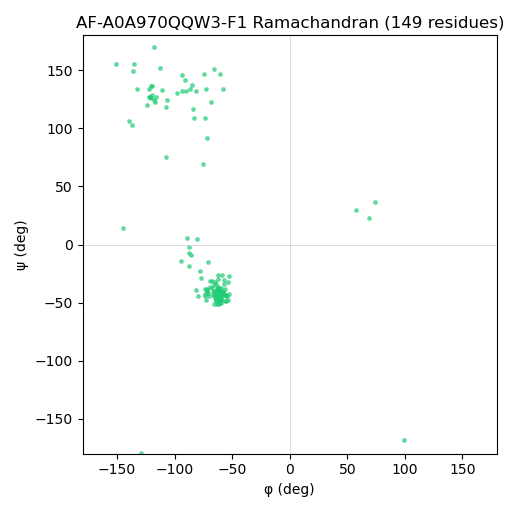 ? 8.357 4.404 7.675 1.00 83.75 97 TRP A O 1
ATOM 798 N N . ILE A 1 98 ? 7.362 2.715 6.567 1.00 88.19 98 ILE A N 1
ATOM 799 C CA . ILE A 1 98 ? 6.950 3.505 5.386 1.00 88.19 98 ILE A CA 1
ATOM 800 C C . ILE A 1 98 ? 5.667 4.295 5.692 1.00 88.19 98 ILE A C 1
ATOM 802 O O . ILE A 1 98 ? 5.374 5.298 5.049 1.00 88.19 98 ILE A O 1
ATOM 806 N N . GLY A 1 99 ? 4.883 3.842 6.673 1.00 91.81 99 GLY A N 1
ATOM 807 C CA . GLY A 1 99 ? 3.562 4.386 6.971 1.00 91.81 99 GLY A CA 1
ATOM 808 C C . GLY A 1 99 ? 2.527 3.967 5.932 1.00 91.81 99 GLY A C 1
ATOM 809 O O . GLY A 1 99 ? 1.683 4.765 5.541 1.00 91.81 99 GLY A O 1
ATOM 810 N N . THR A 1 100 ? 2.622 2.739 5.418 1.00 92.88 100 THR A N 1
ATOM 811 C CA . THR A 1 100 ? 1.637 2.200 4.469 1.00 92.88 100 THR A CA 1
ATOM 812 C C . THR A 1 100 ? 0.824 1.097 5.121 1.00 92.88 100 THR A C 1
ATOM 814 O O . THR A 1 100 ? 1.384 0.183 5.726 1.00 92.88 100 THR A O 1
ATOM 817 N N . VAL A 1 101 ? -0.492 1.154 4.949 1.00 93.88 101 VAL A N 1
ATOM 818 C CA . VAL A 1 101 ? -1.411 0.080 5.324 1.00 93.88 101 VAL A CA 1
ATOM 819 C C . VAL A 1 101 ? -2.148 -0.392 4.086 1.00 93.88 101 VAL A C 1
ATOM 821 O O . VAL A 1 101 ? -2.607 0.414 3.279 1.00 93.88 101 VAL A O 1
ATOM 824 N N . GLN A 1 102 ? -2.276 -1.707 3.946 1.00 94.00 102 GLN A N 1
ATOM 825 C CA . GLN A 1 102 ? -3.091 -2.330 2.920 1.00 94.00 102 GLN A CA 1
ATOM 826 C C . GLN A 1 102 ? -4.158 -3.212 3.559 1.00 94.00 102 GLN A C 1
ATOM 828 O O . GLN A 1 102 ? -3.836 -4.104 4.343 1.00 94.00 102 GLN A O 1
ATOM 833 N N . ILE A 1 103 ? -5.415 -2.991 3.173 1.00 94.12 103 ILE A N 1
ATOM 834 C CA . ILE A 1 103 ? -6.556 -3.809 3.586 1.00 94.12 103 ILE A CA 1
ATOM 835 C C . ILE A 1 103 ? -7.170 -4.449 2.347 1.00 94.12 103 ILE A C 1
ATOM 837 O O . ILE A 1 103 ? -7.532 -3.761 1.387 1.00 94.12 103 ILE A O 1
ATOM 841 N N . ARG A 1 104 ? -7.279 -5.780 2.351 1.00 92.75 104 ARG A N 1
ATOM 842 C CA . ARG A 1 104 ? -7.881 -6.535 1.246 1.00 92.75 104 ARG A CA 1
ATOM 843 C C . ARG A 1 104 ? -9.054 -7.385 1.736 1.00 92.75 104 ARG A C 1
ATOM 845 O O . ARG A 1 104 ? -8.891 -8.099 2.723 1.00 92.75 104 ARG A O 1
ATOM 852 N N . PRO A 1 105 ? -10.196 -7.362 1.033 1.00 91.88 105 PRO A N 1
ATOM 853 C CA . PRO A 1 105 ? -11.291 -8.286 1.295 1.00 91.88 105 PRO A CA 1
ATOM 854 C C . PRO A 1 105 ? -10.958 -9.687 0.781 1.00 91.88 105 PRO A C 1
ATOM 856 O O . PRO A 1 105 ? -10.287 -9.816 -0.249 1.00 91.88 105 PRO A O 1
ATOM 859 N N . LYS A 1 106 ? -11.439 -10.728 1.472 1.00 87.56 106 LYS A N 1
ATOM 860 C CA . LYS A 1 106 ? -11.290 -12.121 1.022 1.00 87.56 106 LYS A CA 1
ATOM 861 C C . LYS A 1 106 ? -12.424 -12.579 0.091 1.00 87.56 106 LYS A C 1
ATOM 863 O O . LYS A 1 106 ? -12.217 -13.513 -0.680 1.00 87.56 106 LYS A O 1
ATOM 868 N N . GLY A 1 107 ? -13.565 -11.889 0.083 1.00 82.25 107 GLY A N 1
ATOM 869 C CA . GLY A 1 107 ? -14.737 -12.162 -0.757 1.00 82.25 107 GLY A CA 1
ATOM 870 C C . GLY A 1 107 ? -15.278 -10.946 -1.526 1.00 82.25 107 GLY A C 1
ATOM 871 O O . GLY A 1 107 ? -14.726 -9.845 -1.482 1.00 82.25 107 GLY A O 1
ATOM 872 N N . MET A 1 108 ? -16.361 -11.143 -2.294 1.00 75.56 108 MET A N 1
ATOM 873 C CA . MET A 1 108 ? -17.052 -10.039 -2.985 1.00 75.56 108 MET A CA 1
ATOM 874 C C . MET A 1 108 ? -17.985 -9.254 -2.056 1.00 75.56 108 MET A C 1
ATOM 876 O O . MET A 1 108 ? -17.932 -8.030 -2.098 1.00 75.56 108 MET A O 1
ATOM 880 N N . ALA A 1 109 ? -18.778 -9.929 -1.214 1.00 69.81 109 ALA A N 1
ATOM 881 C CA . ALA A 1 109 ? -19.654 -9.285 -0.225 1.00 69.81 109 ALA A CA 1
ATOM 882 C C . ALA A 1 109 ? -18.850 -8.428 0.772 1.00 69.81 109 ALA A C 1
ATOM 884 O O . ALA A 1 109 ? -19.213 -7.298 1.086 1.00 69.81 109 ALA A O 1
ATOM 885 N N . ASP A 1 110 ? -17.666 -8.910 1.142 1.00 84.75 110 ASP A N 1
ATOM 886 C CA . ASP A 1 110 ? -16.671 -8.210 1.950 1.00 84.75 110 ASP A CA 1
ATOM 887 C C . ASP A 1 110 ? -16.302 -6.828 1.377 1.00 84.75 110 ASP A C 1
ATOM 889 O O . ASP A 1 110 ? -16.006 -5.899 2.124 1.00 84.75 110 ASP A O 1
ATOM 893 N N . LYS A 1 111 ? -16.316 -6.640 0.049 1.00 87.19 111 LYS A N 1
ATOM 894 C CA . LYS A 1 111 ? -15.921 -5.357 -0.561 1.00 87.19 111 LYS A CA 1
ATOM 895 C C . LYS A 1 111 ? -16.855 -4.214 -0.183 1.00 87.19 111 LYS A C 1
ATOM 897 O O . LYS A 1 111 ? -16.383 -3.085 -0.087 1.00 87.19 111 LYS A O 1
ATOM 902 N N . GLU A 1 112 ? -18.146 -4.484 -0.017 1.00 88.81 112 GLU A N 1
ATOM 903 C CA . GLU A 1 112 ? -19.134 -3.448 0.298 1.00 88.81 112 GLU A CA 1
ATOM 904 C C . GLU A 1 112 ? -18.982 -2.980 1.743 1.00 88.81 112 GLU A C 1
ATOM 906 O O . GLU A 1 112 ? -18.826 -1.785 1.983 1.00 88.81 112 GLU A O 1
ATOM 911 N N . ILE A 1 113 ? -18.882 -3.924 2.680 1.00 90.25 113 ILE A N 1
ATOM 912 C CA . ILE A 1 113 ? -18.652 -3.633 4.101 1.00 90.25 113 ILE A CA 1
ATOM 913 C C . ILE A 1 113 ? -17.293 -2.957 4.301 1.00 90.25 113 ILE A C 1
ATOM 915 O O . ILE A 1 113 ? -17.183 -1.959 5.010 1.00 90.25 113 ILE A O 1
ATOM 919 N N . LEU A 1 114 ? -16.247 -3.434 3.617 1.00 91.94 114 LEU A N 1
ATOM 920 C CA . LEU A 1 114 ? -14.940 -2.783 3.668 1.00 91.94 114 LEU A CA 1
ATOM 921 C C . LEU A 1 114 ? -15.001 -1.350 3.132 1.00 91.94 114 LEU A C 1
ATOM 923 O O . LEU A 1 114 ? -14.345 -0.468 3.675 1.00 91.94 114 LEU A O 1
ATOM 927 N N . LYS A 1 115 ? -15.777 -1.096 2.074 1.00 92.50 115 LYS A N 1
ATOM 928 C CA . LYS A 1 115 ? -15.947 0.253 1.524 1.00 92.50 115 LYS A CA 1
ATOM 929 C C . LYS A 1 115 ? -16.602 1.198 2.533 1.00 92.50 115 LYS A C 1
ATOM 931 O O . LYS A 1 115 ? -16.192 2.354 2.593 1.00 92.50 115 LYS A O 1
ATOM 936 N N . GLU A 1 116 ? -17.573 0.719 3.306 1.00 92.00 116 GLU A N 1
ATOM 937 C CA . GLU A 1 116 ? -18.216 1.478 4.384 1.00 92.00 116 GLU A CA 1
ATOM 938 C C . GLU A 1 116 ? -17.232 1.780 5.523 1.00 92.00 116 GLU A C 1
ATOM 940 O O . GLU A 1 116 ? -17.001 2.943 5.840 1.00 92.00 116 GLU A O 1
ATOM 945 N N . ILE A 1 117 ? -16.526 0.764 6.032 1.00 93.19 117 ILE A N 1
ATOM 946 C CA . ILE A 1 117 ? -15.491 0.944 7.068 1.00 93.19 117 ILE A CA 1
ATOM 947 C C . ILE A 1 117 ? -14.427 1.954 6.611 1.00 93.19 117 ILE A C 1
ATOM 949 O O . ILE A 1 117 ? -14.013 2.833 7.365 1.00 93.19 117 ILE A O 1
ATOM 953 N N . MET A 1 118 ? -13.989 1.852 5.354 1.00 93.75 118 MET A N 1
ATOM 954 C CA . MET A 1 118 ? -13.002 2.763 4.778 1.00 93.75 118 MET A CA 1
ATOM 955 C C . MET A 1 118 ? -13.527 4.189 4.603 1.00 93.75 118 MET A C 1
ATOM 957 O O . MET A 1 118 ? -12.744 5.137 4.680 1.00 93.75 118 MET A O 1
ATOM 961 N N . HIS A 1 119 ? -14.824 4.351 4.345 1.00 93.75 119 HIS A N 1
ATOM 962 C CA . HIS A 1 119 ? -15.460 5.660 4.284 1.00 93.75 119 HIS A CA 1
ATOM 963 C C . HIS A 1 119 ? -15.433 6.344 5.655 1.00 93.75 119 HIS A C 1
ATOM 965 O O . HIS A 1 119 ? -15.059 7.512 5.738 1.00 93.75 119 HIS A O 1
ATOM 971 N N . ASP A 1 120 ? -15.738 5.612 6.723 1.00 93.56 120 ASP A N 1
ATOM 972 C CA . ASP A 1 120 ? -15.757 6.161 8.081 1.00 93.56 120 ASP A CA 1
ATOM 973 C C . ASP A 1 120 ? -14.351 6.464 8.596 1.00 93.56 120 ASP A C 1
ATOM 975 O O . ASP A 1 120 ? -14.105 7.542 9.138 1.00 93.56 120 ASP A O 1
ATOM 979 N N . LEU A 1 121 ? -13.396 5.567 8.333 1.00 93.25 121 LEU A N 1
ATOM 980 C CA . LEU A 1 121 ? -11.979 5.780 8.634 1.00 93.25 121 LEU A CA 1
ATOM 981 C C . LEU A 1 121 ? -11.421 7.043 7.983 1.00 93.25 121 LEU A C 1
ATOM 983 O O . LEU A 1 121 ? -10.620 7.750 8.588 1.00 93.25 121 LEU A O 1
ATOM 987 N N . LYS A 1 122 ? -11.838 7.344 6.748 1.00 90.62 122 LYS A N 1
ATOM 988 C CA . LYS A 1 122 ? -11.397 8.546 6.029 1.00 90.62 122 LYS A CA 1
ATOM 989 C C . LYS A 1 122 ? -11.814 9.838 6.742 1.00 90.62 122 LYS A C 1
ATOM 991 O O . LYS A 1 122 ? -11.155 10.859 6.562 1.00 90.62 122 LYS A O 1
ATOM 996 N N . ASN A 1 123 ? -12.894 9.800 7.519 1.00 90.44 123 ASN A N 1
ATOM 997 C CA . ASN A 1 123 ? -13.404 10.957 8.252 1.00 90.44 123 ASN A CA 1
ATOM 998 C C . ASN A 1 123 ? -12.752 11.124 9.632 1.00 90.44 123 ASN A C 1
ATOM 1000 O O . ASN A 1 123 ? -13.064 12.081 10.336 1.00 90.44 123 ASN A O 1
ATOM 1004 N N . GLN A 1 124 ? -11.856 10.217 10.023 1.00 92.25 124 GLN A N 1
ATOM 1005 C CA . GLN A 1 124 ? -11.101 10.327 11.263 1.00 92.25 124 GLN A CA 1
ATOM 1006 C C . GLN A 1 124 ? -9.751 11.001 11.025 1.00 92.25 124 GLN A C 1
ATOM 1008 O O . GLN A 1 124 ? -9.104 10.808 9.995 1.00 92.25 124 GLN A O 1
ATOM 1013 N N . GLU A 1 125 ? -9.298 11.771 12.011 1.00 92.12 125 GLU A N 1
ATOM 1014 C CA . GLU A 1 125 ? -7.930 12.279 12.022 1.00 92.12 125 GLU A CA 1
ATOM 1015 C C . GLU A 1 125 ? -6.973 11.137 12.369 1.00 92.12 125 GLU A C 1
ATOM 1017 O O . GLU A 1 125 ? -6.947 10.656 13.502 1.00 92.12 125 GLU A O 1
ATOM 1022 N N . ILE A 1 126 ? -6.202 10.704 11.369 1.00 92.94 126 ILE A N 1
ATOM 1023 C CA . ILE A 1 126 ? -5.145 9.703 11.518 1.00 92.94 126 ILE A CA 1
ATOM 1024 C C . ILE A 1 126 ? -3.803 10.421 11.432 1.00 92.94 126 ILE A C 1
ATOM 1026 O O . ILE A 1 126 ? -3.503 11.114 10.454 1.00 92.94 126 ILE A O 1
ATOM 1030 N N . LYS A 1 127 ? -2.977 10.240 12.458 1.00 93.38 127 LYS A N 1
ATOM 1031 C CA . LYS A 1 127 ? -1.655 10.841 12.568 1.00 93.38 127 LYS A CA 1
ATOM 1032 C C . LYS A 1 127 ? -0.787 10.449 11.379 1.00 93.38 127 LYS A C 1
ATOM 1034 O O . LYS A 1 127 ? -0.669 9.278 11.015 1.00 93.38 127 LYS A O 1
ATOM 1039 N N . THR A 1 128 ? -0.120 11.444 10.804 1.00 92.62 128 THR A N 1
ATOM 1040 C CA . THR A 1 128 ? 0.772 11.239 9.666 1.00 92.62 128 THR A CA 1
ATOM 1041 C C . THR A 1 128 ? 2.150 10.743 10.107 1.00 92.62 128 THR A C 1
ATOM 1043 O O . THR A 1 128 ? 2.788 11.335 10.981 1.00 92.62 128 THR A O 1
ATOM 1046 N N . ASN A 1 129 ? 2.654 9.696 9.456 1.00 92.56 129 ASN A N 1
ATOM 1047 C CA . ASN A 1 129 ? 4.050 9.289 9.554 1.00 92.56 129 ASN A CA 1
ATOM 1048 C C . ASN A 1 129 ? 4.915 10.125 8.593 1.00 92.56 129 ASN A C 1
ATOM 1050 O O . ASN A 1 129 ? 4.880 9.947 7.376 1.00 92.56 129 ASN A O 1
ATOM 1054 N N . ILE A 1 130 ? 5.722 11.023 9.160 1.00 90.50 130 ILE A N 1
ATOM 1055 C CA . ILE A 1 130 ? 6.604 11.933 8.413 1.00 90.50 130 ILE A CA 1
ATOM 1056 C C . ILE A 1 130 ? 7.986 11.343 8.093 1.00 90.50 130 ILE A C 1
ATOM 1058 O O . ILE A 1 130 ? 8.750 11.958 7.348 1.00 90.50 130 ILE A O 1
ATOM 1062 N N . LEU A 1 131 ? 8.323 10.162 8.624 1.00 90.38 131 LEU A N 1
ATOM 1063 C CA . LEU A 1 131 ? 9.650 9.562 8.467 1.00 90.38 131 LEU A CA 1
ATOM 1064 C C . LEU A 1 131 ? 9.975 9.296 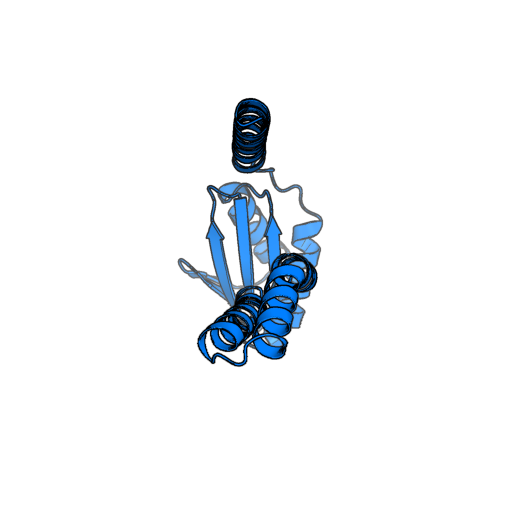6.994 1.00 90.38 131 LEU A C 1
ATOM 1066 O O . LEU A 1 131 ? 11.024 9.707 6.504 1.00 90.38 131 LEU A O 1
ATOM 1070 N N . TYR A 1 132 ? 9.066 8.628 6.283 1.00 88.06 132 TYR A N 1
ATOM 1071 C CA . TYR A 1 132 ? 9.287 8.248 4.891 1.00 88.06 132 TYR A CA 1
ATOM 1072 C C . TYR A 1 132 ? 9.450 9.456 3.948 1.00 88.06 132 TYR A C 1
ATOM 1074 O O . TYR A 1 132 ? 10.413 9.459 3.175 1.00 88.06 132 TYR A O 1
ATOM 1082 N N . PRO A 1 133 ? 8.609 10.511 4.022 1.00 89.62 133 PRO A N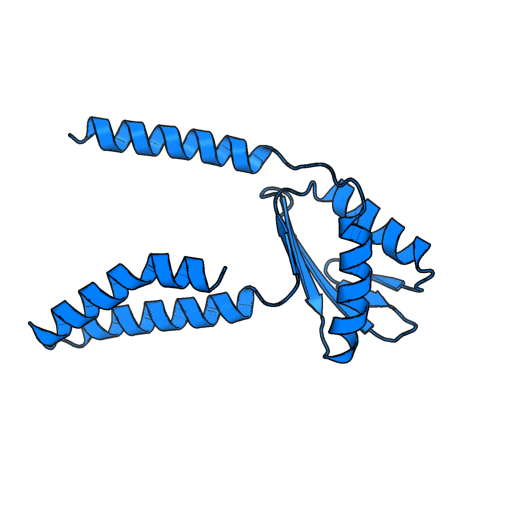 1
ATOM 1083 C CA . PRO A 1 133 ? 8.846 11.754 3.287 1.00 89.62 133 PRO A CA 1
ATOM 1084 C C . PRO A 1 133 ? 10.224 12.374 3.542 1.00 89.62 133 PRO A C 1
ATOM 1086 O O . PRO A 1 133 ? 10.896 12.761 2.590 1.00 89.62 133 PRO A O 1
ATOM 1089 N N . ILE A 1 134 ? 10.677 12.429 4.801 1.00 92.50 134 ILE A N 1
ATOM 1090 C CA . ILE A 1 134 ? 11.988 12.996 5.156 1.00 92.50 134 ILE A CA 1
ATOM 1091 C C . ILE A 1 134 ? 13.122 12.171 4.540 1.00 92.50 134 ILE A C 1
ATOM 1093 O O . ILE A 1 134 ? 14.013 12.726 3.898 1.00 92.50 134 ILE A O 1
ATOM 1097 N N . VAL A 1 135 ? 13.078 10.845 4.691 1.00 91.88 135 VAL A N 1
ATOM 1098 C CA . VAL A 1 135 ? 14.084 9.942 4.109 1.00 91.88 135 VAL A CA 1
ATOM 1099 C C . VAL A 1 135 ? 14.113 10.073 2.584 1.00 91.88 135 VAL A C 1
ATOM 1101 O O . VAL A 1 135 ? 15.187 10.152 1.991 1.00 91.88 135 VAL A O 1
ATOM 1104 N N . SER A 1 136 ? 12.941 10.161 1.954 1.00 90.31 136 SER A N 1
ATOM 1105 C CA . SER A 1 136 ? 12.817 10.320 0.502 1.00 90.31 136 SER A CA 1
ATOM 1106 C C . SER A 1 136 ? 13.377 11.660 0.018 1.00 90.31 136 SER A C 1
ATOM 1108 O O . SER A 1 136 ? 14.061 11.700 -1.002 1.00 90.31 136 SER A O 1
ATOM 1110 N N . LEU A 1 137 ? 13.148 12.747 0.765 1.00 95.25 137 LEU A N 1
ATOM 1111 C CA . LEU A 1 137 ? 13.706 14.068 0.471 1.00 95.25 137 LEU A CA 1
ATOM 1112 C C . LEU A 1 137 ? 15.240 14.040 0.508 1.00 95.25 137 LEU A C 1
ATOM 1114 O O . LEU A 1 137 ? 15.889 14.501 -0.429 1.00 95.25 137 LEU A O 1
ATOM 1118 N N . ILE A 1 138 ? 15.817 13.462 1.565 1.00 96.00 138 ILE A N 1
ATOM 1119 C CA . ILE A 1 138 ? 17.272 13.326 1.714 1.00 96.00 138 ILE A CA 1
ATOM 1120 C C . ILE A 1 138 ? 17.846 12.501 0.557 1.00 96.00 138 ILE A C 1
ATOM 1122 O O . ILE A 1 138 ? 18.815 12.920 -0.074 1.00 96.00 138 ILE A O 1
ATOM 1126 N N . GLY A 1 139 ? 17.224 11.362 0.234 1.00 94.69 139 GLY A N 1
ATOM 1127 C CA . GLY A 1 139 ? 17.634 10.520 -0.891 1.00 94.69 139 GLY A CA 1
ATOM 1128 C C . GLY A 1 139 ? 17.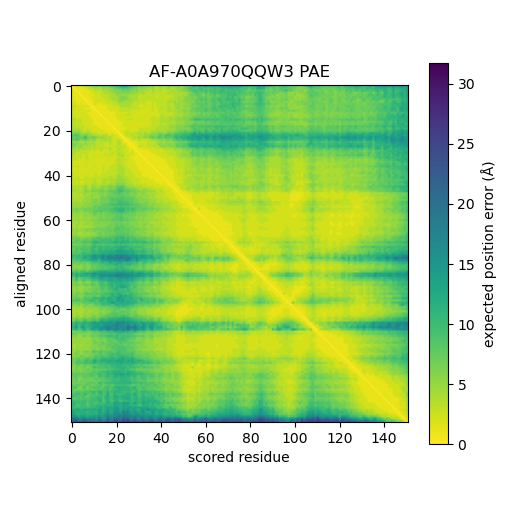595 11.262 -2.229 1.00 94.69 139 GLY A C 1
ATOM 1129 O O . GLY A 1 139 ? 18.546 11.181 -3.003 1.00 94.69 139 GLY A O 1
ATOM 1130 N N . GLY A 1 140 ? 16.540 12.043 -2.476 1.00 93.62 140 GLY A N 1
ATOM 1131 C CA . GLY A 1 140 ? 16.416 12.868 -3.679 1.00 93.62 140 GLY A CA 1
ATOM 1132 C C . GLY A 1 140 ? 17.520 13.920 -3.800 1.00 93.62 140 GLY A C 1
ATOM 1133 O O . GLY A 1 140 ? 18.097 14.077 -4.874 1.00 93.62 140 GLY A O 1
ATOM 1134 N N . ILE A 1 141 ? 17.869 14.590 -2.697 1.00 96.31 141 ILE A N 1
ATOM 1135 C CA . ILE A 1 141 ? 18.969 15.568 -2.663 1.00 96.31 141 ILE A CA 1
ATOM 1136 C C . ILE A 1 141 ? 20.308 14.891 -2.975 1.00 96.31 141 ILE A C 1
ATOM 1138 O O . ILE A 1 141 ? 21.086 15.417 -3.768 1.00 96.31 141 ILE A O 1
ATOM 1142 N N . ILE A 1 142 ? 20.571 13.712 -2.402 1.00 95.88 142 ILE A N 1
ATOM 1143 C CA . ILE A 1 142 ? 21.803 12.957 -2.670 1.00 95.88 142 ILE A CA 1
ATOM 1144 C C . ILE A 1 142 ? 21.893 12.594 -4.154 1.00 95.88 142 ILE A C 1
ATOM 1146 O O . ILE A 1 142 ? 22.909 12.879 -4.782 1.00 95.88 142 ILE A O 1
ATOM 1150 N N . ILE A 1 143 ? 20.825 12.033 -4.733 1.00 94.75 143 ILE A N 1
ATOM 1151 C CA . ILE A 1 143 ? 20.785 11.669 -6.158 1.00 94.75 143 ILE A CA 1
ATOM 1152 C C . ILE A 1 143 ? 21.014 12.900 -7.039 1.00 94.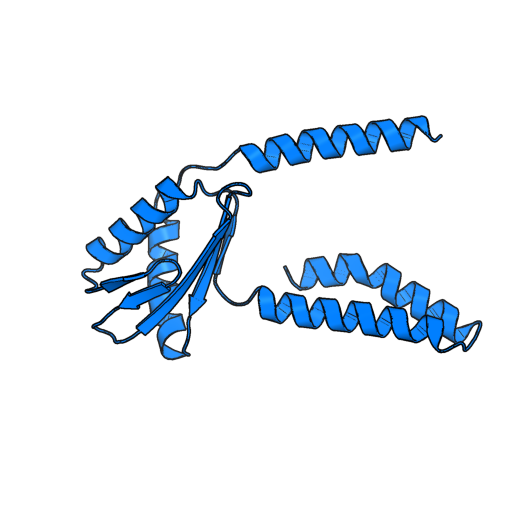75 143 ILE A C 1
ATOM 1154 O O . ILE A 1 143 ? 21.773 12.831 -8.007 1.00 94.75 143 ILE A O 1
ATOM 1158 N N . MET A 1 144 ? 20.400 14.035 -6.698 1.00 94.19 144 MET A N 1
ATOM 1159 C CA . MET A 1 144 ? 20.580 15.289 -7.428 1.00 94.19 144 MET A CA 1
ATOM 1160 C C . MET A 1 144 ? 22.042 15.755 -7.398 1.00 94.19 144 MET A C 1
ATOM 1162 O O . MET A 1 144 ? 22.604 16.043 -8.453 1.00 94.19 144 MET A O 1
ATOM 1166 N N . ILE A 1 145 ? 22.677 15.776 -6.221 1.00 95.38 145 ILE A N 1
ATOM 1167 C CA . ILE A 1 145 ? 24.090 16.158 -6.071 1.00 95.38 145 ILE A CA 1
ATOM 1168 C C . ILE A 1 145 ? 24.991 15.203 -6.857 1.00 95.38 145 ILE A C 1
ATOM 1170 O O . ILE A 1 145 ? 25.842 15.665 -7.612 1.00 95.38 145 ILE A O 1
ATOM 1174 N N . SER A 1 146 ? 24.784 13.889 -6.725 1.00 93.06 146 SER A N 1
ATOM 1175 C CA . SER A 1 146 ? 25.564 12.878 -7.446 1.00 93.06 146 SER A CA 1
ATOM 1176 C C . SER A 1 146 ? 25.457 13.045 -8.958 1.00 93.06 146 SER A C 1
ATOM 1178 O O . SER A 1 146 ? 26.469 12.989 -9.652 1.00 93.06 146 SER A O 1
ATOM 1180 N N . THR A 1 147 ? 24.250 13.314 -9.459 1.00 93.19 147 THR A N 1
ATOM 1181 C CA . THR A 1 147 ? 24.015 13.522 -10.891 1.00 93.19 147 THR A CA 1
ATOM 1182 C C . THR A 1 147 ? 24.745 14.768 -11.381 1.00 93.19 147 THR A C 1
ATOM 1184 O O . THR A 1 147 ? 25.442 14.690 -12.382 1.00 93.19 147 THR A O 1
ATOM 1187 N N . ILE A 1 148 ? 24.655 15.890 -10.658 1.00 91.62 148 ILE A N 1
ATOM 1188 C CA . ILE A 1 148 ? 25.362 17.131 -11.017 1.00 91.62 148 ILE A CA 1
ATOM 1189 C C . ILE A 1 148 ? 26.880 16.934 -10.970 1.00 91.62 148 ILE A C 1
ATOM 1191 O O . ILE A 1 148 ? 27.569 17.419 -11.851 1.00 91.62 148 ILE A O 1
ATOM 1195 N N . SER A 1 149 ? 27.404 16.209 -9.978 1.00 86.38 149 SER A N 1
ATOM 1196 C CA . SER A 1 149 ? 28.849 15.974 -9.834 1.00 86.38 149 SER A CA 1
ATOM 1197 C C . SER A 1 149 ? 29.456 15.036 -10.883 1.00 86.38 149 SER A C 1
ATOM 1199 O O . SER A 1 149 ? 30.677 14.955 -10.990 1.00 86.38 149 SER A O 1
ATOM 1201 N N . MET A 1 150 ? 28.618 14.286 -11.607 1.00 75.94 150 MET A N 1
ATOM 1202 C CA . MET A 1 150 ? 29.040 13.430 -12.720 1.00 75.94 150 MET A CA 1
ATOM 1203 C C . MET A 1 150 ? 29.126 14.184 -14.059 1.00 75.94 150 MET A C 1
ATOM 1205 O O . MET A 1 150 ? 29.630 13.607 -15.022 1.00 75.94 150 MET A O 1
ATOM 1209 N N . PHE A 1 151 ? 28.650 15.434 -14.118 1.00 58.78 151 PHE A N 1
ATOM 1210 C CA . PHE A 1 151 ? 28.820 16.361 -15.244 1.00 58.78 151 PHE A CA 1
ATOM 1211 C C . PHE A 1 151 ? 29.946 17.360 -14.962 1.00 58.78 151 PHE A C 1
ATOM 1213 O O . PHE A 1 151 ? 30.609 17.758 -15.946 1.00 58.78 151 PHE A O 1
#